Protein AF-A0AAP8GEW8-F1 (afdb_monomer_lite)

Secondary structure (DSSP, 8-state):
---TTS-HHHHHHHHTT-------TTPPPS---HHHHTT-SSSGGG-HHHHHHH--TTT--EEEEEEEETTEEEEEE-STTTT-S-------TTSSHHHHHHHHHHHHHHHS-TTT--EEEEETT--TTGGGGTT-TTEEEEEE---TTHHHHHHH--

Structure (mmCIF, N/CA/C/O backbone):
data_AF-A0AAP8GEW8-F1
#
_entry.id   AF-A0AAP8GEW8-F1
#
loop_
_atom_site.group_PDB
_atom_site.id
_atom_site.type_symbol
_atom_site.label_atom_id
_atom_site.label_alt_id
_atom_site.label_comp_id
_atom_site.label_asym_id
_atom_site.label_entity_id
_atom_site.label_seq_id
_atom_site.pdbx_PDB_ins_code
_atom_site.Cartn_x
_atom_site.Cartn_y
_atom_site.Cartn_z
_atom_site.occupancy
_atom_site.B_iso_or_equiv
_atom_site.auth_seq_id
_atom_site.auth_comp_id
_atom_site.auth_asym_id
_atom_site.auth_atom_id
_atom_site.pdbx_PDB_model_num
ATOM 1 N N . GLU A 1 1 ? 46.750 -18.930 -15.618 1.00 54.12 1 GLU A N 1
ATOM 2 C CA . GLU A 1 1 ? 47.188 -19.133 -17.016 1.00 54.12 1 GLU A CA 1
ATOM 3 C C . GLU A 1 1 ? 47.861 -17.870 -17.525 1.00 54.12 1 GLU A C 1
ATOM 5 O O . GLU A 1 1 ? 47.441 -16.783 -17.147 1.00 54.12 1 GLU A O 1
ATOM 10 N N . ASN A 1 2 ? 48.942 -18.016 -18.293 1.00 54.03 2 ASN A N 1
ATOM 11 C CA . ASN A 1 2 ? 49.775 -16.906 -18.751 1.00 54.03 2 ASN A CA 1
ATOM 12 C C . ASN A 1 2 ? 49.134 -16.230 -19.982 1.00 54.03 2 ASN A C 1
ATOM 14 O O . ASN 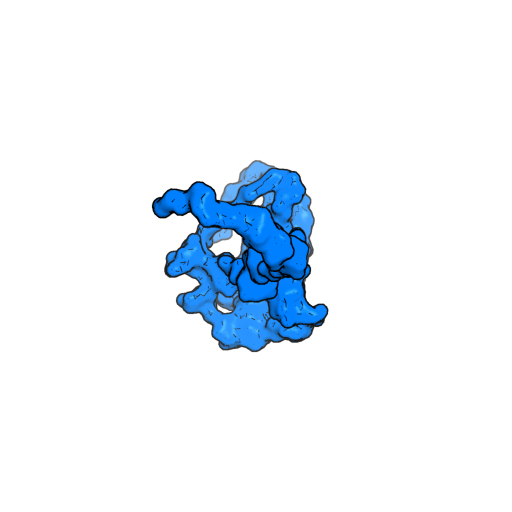A 1 2 ? 49.012 -16.848 -21.037 1.00 54.03 2 ASN A O 1
ATOM 18 N N . ILE A 1 3 ? 48.693 -14.978 -19.824 1.00 66.88 3 ILE A N 1
ATOM 19 C CA . ILE A 1 3 ? 47.942 -14.201 -20.831 1.00 66.88 3 ILE A CA 1
ATOM 20 C C . ILE A 1 3 ? 48.905 -13.451 -21.782 1.00 66.88 3 ILE A C 1
ATOM 22 O O . ILE A 1 3 ? 48.467 -12.775 -22.712 1.00 66.88 3 ILE A O 1
ATOM 26 N N . ASP A 1 4 ? 50.223 -13.580 -21.599 1.00 73.19 4 ASP A N 1
ATOM 27 C CA . ASP A 1 4 ? 51.221 -12.810 -22.356 1.00 73.19 4 ASP A CA 1
ATOM 28 C C . ASP A 1 4 ? 51.271 -13.164 -23.853 1.00 73.19 4 ASP A C 1
ATOM 30 O O . ASP A 1 4 ? 51.628 -12.320 -24.670 1.00 73.19 4 ASP A O 1
ATOM 34 N N . ASN A 1 5 ? 50.823 -14.365 -24.240 1.00 76.56 5 ASN A N 1
ATOM 35 C CA . ASN A 1 5 ? 50.728 -14.788 -25.646 1.00 76.56 5 ASN A CA 1
ATOM 36 C C . ASN A 1 5 ? 49.402 -14.416 -26.329 1.00 76.56 5 ASN A C 1
ATOM 38 O O . ASN A 1 5 ? 49.168 -14.784 -27.484 1.00 76.56 5 ASN A O 1
ATOM 42 N N . VAL A 1 6 ? 48.509 -13.702 -25.644 1.00 79.81 6 VAL A N 1
ATOM 43 C CA . VAL A 1 6 ? 47.238 -13.282 -26.233 1.00 79.81 6 VAL A CA 1
ATOM 44 C C . VAL A 1 6 ? 47.446 -11.990 -27.018 1.00 79.81 6 VAL A C 1
ATOM 46 O O . VAL A 1 6 ? 47.820 -10.957 -26.464 1.00 79.81 6 VAL A O 1
ATOM 49 N N . ASN A 1 7 ? 47.163 -12.026 -28.322 1.00 87.00 7 ASN A N 1
ATOM 50 C CA . ASN A 1 7 ? 47.215 -10.845 -29.181 1.00 87.00 7 ASN A CA 1
ATOM 51 C C . ASN A 1 7 ? 46.052 -9.892 -28.847 1.00 87.00 7 ASN A C 1
ATOM 53 O O . ASN A 1 7 ? 44.953 -9.983 -29.401 1.00 87.00 7 ASN A O 1
ATOM 57 N N . LYS A 1 8 ? 46.312 -8.987 -27.899 1.00 87.75 8 LYS A N 1
ATOM 58 C CA . LYS A 1 8 ? 45.341 -8.028 -27.353 1.00 87.75 8 LYS A CA 1
ATOM 59 C C . LYS A 1 8 ? 44.761 -7.119 -28.433 1.00 87.75 8 LYS A C 1
ATOM 61 O O . LYS A 1 8 ? 43.570 -6.829 -28.403 1.00 87.75 8 LYS A O 1
ATOM 66 N N . GLU A 1 9 ? 45.572 -6.719 -29.409 1.00 86.62 9 GLU A N 1
ATOM 67 C CA . GLU A 1 9 ? 45.122 -5.843 -30.491 1.00 86.62 9 GLU A CA 1
ATOM 68 C C . GLU A 1 9 ? 44.159 -6.552 -31.446 1.00 86.62 9 GLU A C 1
ATOM 70 O O . GLU A 1 9 ? 43.129 -5.990 -31.820 1.00 86.62 9 GLU A O 1
ATOM 75 N N . TYR A 1 10 ? 44.441 -7.809 -31.790 1.00 87.38 10 TYR A N 1
ATOM 76 C CA . TYR A 1 10 ? 43.532 -8.616 -32.596 1.00 87.38 10 TYR A CA 1
ATOM 77 C C . TYR A 1 10 ? 42.165 -8.767 -31.919 1.00 87.38 10 TYR A C 1
ATOM 79 O O . TYR A 1 10 ? 41.128 -8.592 -32.560 1.00 87.38 10 TYR A O 1
ATOM 87 N N . ILE A 1 11 ? 42.154 -9.032 -30.609 1.00 87.81 11 ILE A N 1
ATOM 88 C CA . ILE A 1 11 ? 40.915 -9.115 -29.831 1.00 87.81 11 ILE A CA 1
ATOM 89 C C . ILE A 1 11 ? 40.204 -7.758 -29.808 1.00 87.81 11 ILE A C 1
ATOM 91 O O . ILE A 1 11 ? 39.025 -7.697 -30.147 1.00 87.81 11 ILE A O 1
ATOM 95 N N . ALA A 1 12 ? 40.910 -6.667 -29.498 1.00 88.25 12 ALA A N 1
ATOM 96 C CA . ALA A 1 12 ? 40.329 -5.327 -29.435 1.00 88.25 12 ALA A CA 1
ATOM 97 C C . ALA A 1 12 ? 39.676 -4.907 -30.763 1.00 88.25 12 ALA A C 1
ATOM 99 O O . ALA A 1 12 ? 38.537 -4.452 -30.762 1.00 88.25 12 ALA A O 1
ATOM 100 N N . ARG A 1 13 ? 40.336 -5.138 -31.909 1.00 87.38 13 ARG A N 1
ATOM 101 C CA . ARG A 1 13 ? 39.773 -4.822 -33.236 1.00 87.38 13 ARG A CA 1
ATOM 102 C C . ARG A 1 13 ? 38.538 -5.654 -33.575 1.00 87.38 13 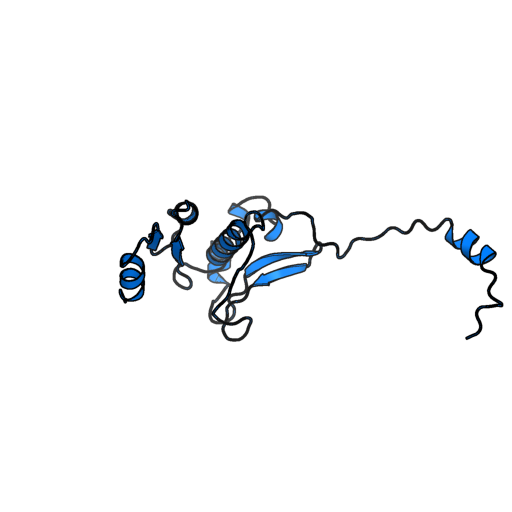ARG A C 1
ATOM 104 O O . ARG A 1 13 ? 37.637 -5.150 -34.236 1.00 87.38 13 ARG A O 1
ATOM 111 N N . ARG A 1 14 ? 38.475 -6.914 -33.130 1.00 88.06 14 ARG A N 1
ATOM 112 C CA . ARG A 1 14 ? 37.294 -7.765 -33.350 1.00 88.06 14 ARG A CA 1
ATOM 113 C C . ARG A 1 14 ? 36.134 -7.423 -32.419 1.00 88.06 14 ARG A C 1
ATOM 115 O O . ARG A 1 14 ? 34.987 -7.570 -32.826 1.00 88.06 14 ARG A O 1
ATOM 122 N N . LEU A 1 15 ? 36.423 -6.948 -31.209 1.00 85.25 15 LEU A N 1
ATOM 123 C CA . LEU A 1 15 ? 35.410 -6.458 -30.274 1.00 85.25 15 LEU A CA 1
ATOM 124 C C . LEU A 1 15 ? 34.968 -5.017 -30.584 1.00 85.25 15 LEU A C 1
ATOM 126 O O . LEU A 1 15 ? 33.902 -4.621 -30.139 1.00 85.25 15 LEU A O 1
ATOM 130 N N . ALA A 1 16 ? 35.729 -4.247 -31.372 1.00 86.88 16 ALA A N 1
ATOM 131 C CA . ALA A 1 16 ? 35.440 -2.837 -31.665 1.00 86.88 16 ALA A CA 1
ATOM 132 C C . ALA A 1 16 ? 34.083 -2.597 -32.354 1.00 86.88 16 ALA A C 1
ATOM 134 O O . ALA A 1 16 ? 33.493 -1.536 -32.180 1.00 86.88 16 ALA A O 1
ATOM 135 N N . ASN A 1 17 ? 33.578 -3.581 -33.106 1.00 82.62 17 ASN A N 1
ATOM 136 C CA . ASN A 1 17 ? 32.257 -3.519 -33.743 1.00 82.62 17 ASN A CA 1
ATOM 137 C C . ASN A 1 17 ? 31.141 -4.151 -32.898 1.00 82.62 17 ASN A C 1
ATOM 139 O O . ASN A 1 17 ? 29.989 -4.185 -33.332 1.00 82.62 17 ASN A O 1
ATOM 143 N N . LEU A 1 18 ? 31.456 -4.669 -31.708 1.00 81.00 18 LEU A N 1
ATOM 144 C CA . LEU A 1 18 ? 30.431 -5.092 -30.768 1.00 81.00 18 LEU A CA 1
ATOM 145 C C . LEU A 1 18 ? 29.908 -3.858 -30.048 1.00 81.00 18 LEU A C 1
ATOM 147 O O . LEU A 1 18 ? 30.552 -3.296 -29.167 1.00 81.00 18 LEU A O 1
ATOM 151 N N . ILE A 1 19 ? 28.698 -3.461 -30.413 1.00 75.62 19 ILE A N 1
ATOM 152 C CA . ILE A 1 19 ? 27.920 -2.542 -29.599 1.00 75.62 19 ILE A CA 1
ATOM 153 C C . ILE A 1 19 ? 27.433 -3.364 -28.410 1.00 75.62 19 ILE A C 1
ATOM 155 O O . ILE A 1 19 ? 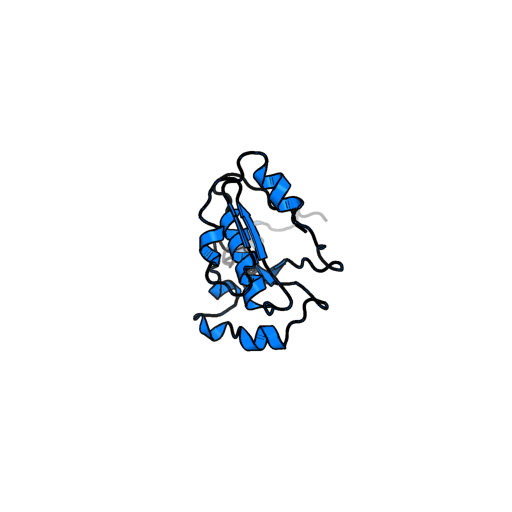26.585 -4.246 -28.567 1.00 75.62 19 ILE A O 1
ATOM 159 N N . HIS A 1 20 ? 27.998 -3.116 -27.229 1.00 68.88 20 HIS A N 1
ATOM 160 C CA . HIS A 1 20 ? 27.440 -3.652 -25.996 1.00 68.88 20 HIS A CA 1
ATOM 161 C C . HIS A 1 20 ? 26.058 -3.026 -25.804 1.00 68.88 20 HIS A C 1
ATOM 163 O O . HIS A 1 20 ? 25.923 -1.900 -25.331 1.00 68.88 20 HIS A O 1
ATOM 169 N N . VAL A 1 21 ? 25.022 -3.744 -26.236 1.00 63.47 21 VAL A N 1
ATOM 170 C CA . VAL A 1 21 ? 23.646 -3.400 -25.905 1.00 63.47 21 VAL A CA 1
ATOM 171 C C . VAL A 1 21 ? 23.451 -3.871 -24.480 1.00 63.47 21 VAL A C 1
ATOM 173 O O . VAL A 1 21 ? 23.146 -5.042 -24.243 1.00 63.47 21 VAL A O 1
ATOM 176 N N . GLU A 1 22 ? 23.691 -2.963 -23.540 1.00 56.03 22 GLU A N 1
ATOM 177 C CA . GLU A 1 22 ? 23.395 -3.162 -22.132 1.00 56.03 22 GLU A CA 1
ATOM 178 C C . GLU A 1 22 ? 21.880 -3.360 -22.020 1.00 56.03 22 GLU A C 1
ATOM 180 O O . GLU A 1 22 ? 21.088 -2.426 -21.928 1.00 56.03 22 GLU A O 1
ATOM 185 N N . HIS A 1 23 ? 21.441 -4.609 -22.154 1.00 52.09 23 HIS A N 1
ATOM 186 C CA . HIS A 1 23 ? 20.079 -4.980 -21.839 1.00 52.09 23 HIS A CA 1
ATOM 187 C C . HIS A 1 23 ? 19.955 -4.803 -20.330 1.00 52.09 23 HIS A C 1
ATOM 189 O O . HIS A 1 23 ? 20.272 -5.718 -19.569 1.00 52.09 23 HIS A O 1
ATOM 195 N N . LEU A 1 24 ? 19.503 -3.621 -19.907 1.00 55.66 24 LEU A N 1
ATOM 196 C CA . LEU A 1 24 ? 19.034 -3.318 -18.558 1.00 55.66 24 LEU A CA 1
ATOM 197 C C . LEU A 1 24 ? 17.786 -4.170 -18.274 1.00 55.66 24 LEU A C 1
ATOM 199 O O . LEU A 1 24 ? 16.679 -3.666 -18.141 1.00 55.66 24 LEU A O 1
ATOM 203 N N . LYS A 1 25 ? 17.930 -5.497 -18.239 1.00 52.81 25 LYS A N 1
ATOM 204 C CA . LYS A 1 25 ? 16.846 -6.398 -17.841 1.00 52.81 25 LYS A CA 1
ATOM 205 C C . LYS A 1 25 ? 16.557 -6.275 -16.341 1.00 52.81 25 LYS A C 1
ATOM 207 O O . LYS A 1 25 ? 15.449 -6.577 -15.926 1.00 52.81 25 LYS A O 1
ATOM 212 N N . ASN A 1 26 ? 17.511 -5.746 -15.567 1.00 57.84 26 ASN A N 1
ATOM 213 C CA . ASN A 1 26 ? 17.471 -5.705 -14.104 1.00 57.84 26 ASN A CA 1
ATOM 214 C C . ASN A 1 26 ? 17.803 -4.316 -13.523 1.00 57.84 26 ASN A C 1
ATOM 216 O O . ASN A 1 26 ? 18.354 -4.231 -12.429 1.00 57.84 26 ASN A O 1
ATOM 220 N N . ALA A 1 27 ? 17.547 -3.226 -14.254 1.00 72.94 27 ALA A N 1
ATOM 221 C CA . ALA A 1 27 ? 17.645 -1.899 -13.651 1.00 72.94 27 ALA A CA 1
ATOM 222 C C . ALA A 1 27 ? 16.365 -1.605 -12.866 1.00 72.94 27 ALA A C 1
ATOM 224 O O . ALA A 1 27 ? 15.264 -1.772 -13.395 1.00 72.94 27 ALA A O 1
ATOM 225 N N . ILE A 1 28 ? 16.519 -1.170 -11.615 1.00 84.00 28 ILE A N 1
ATOM 226 C CA . ILE A 1 28 ? 15.416 -0.598 -10.843 1.00 84.00 28 ILE A CA 1
ATOM 227 C C . ILE A 1 28 ? 14.984 0.677 -11.583 1.00 84.00 28 ILE A C 1
ATOM 229 O O . ILE A 1 28 ? 15.849 1.511 -11.862 1.00 84.00 28 ILE A O 1
ATOM 233 N N . PRO A 1 29 ? 13.702 0.822 -11.956 1.00 85.19 29 PRO A N 1
ATOM 234 C CA . PRO A 1 29 ? 13.237 2.019 -12.642 1.00 85.19 29 PRO A CA 1
ATOM 235 C C . PRO A 1 29 ? 13.306 3.240 -11.719 1.00 85.19 29 PRO A C 1
ATOM 237 O O . PRO A 1 29 ? 13.159 3.112 -10.504 1.00 85.19 29 PRO A O 1
ATOM 240 N N . ASP A 1 30 ? 13.468 4.426 -12.309 1.00 86.88 30 ASP A N 1
ATOM 241 C CA . ASP A 1 30 ? 13.508 5.692 -11.562 1.00 86.88 30 ASP A CA 1
ATOM 242 C C . ASP A 1 30 ? 12.205 5.949 -10.790 1.00 86.88 30 ASP A C 1
ATOM 244 O O . ASP A 1 30 ? 12.212 6.483 -9.681 1.00 86.88 30 ASP A O 1
ATOM 248 N N . SER A 1 31 ? 11.072 5.559 -11.375 1.00 88.94 31 SER A N 1
ATOM 249 C CA . SER A 1 31 ? 9.766 5.571 -10.728 1.00 88.94 31 SER A CA 1
ATOM 250 C C . SER A 1 31 ? 8.829 4.551 -11.373 1.00 88.94 31 SER A C 1
ATOM 252 O O . SER A 1 31 ? 9.047 4.092 -12.494 1.00 88.94 31 SER A O 1
ATOM 254 N N . ILE A 1 32 ? 7.783 4.185 -10.637 1.00 91.62 32 ILE A N 1
ATOM 255 C CA . ILE A 1 32 ? 6.661 3.392 -11.131 1.00 91.62 32 ILE A CA 1
ATOM 256 C C . ILE A 1 32 ? 5.385 3.971 -10.532 1.00 91.62 32 ILE A C 1
ATOM 258 O O . ILE A 1 32 ? 5.338 4.288 -9.339 1.00 91.62 32 ILE A O 1
ATOM 262 N N . THR A 1 33 ? 4.354 4.150 -11.350 1.00 94.00 33 THR A N 1
ATOM 263 C CA . THR A 1 33 ? 3.049 4.565 -10.835 1.00 94.00 33 THR A CA 1
ATOM 264 C C . THR A 1 33 ? 2.332 3.390 -10.175 1.00 94.00 33 THR A C 1
ATOM 266 O O . THR A 1 33 ? 2.616 2.218 -10.427 1.00 94.00 33 THR A O 1
ATOM 269 N N . PHE A 1 34 ? 1.347 3.695 -9.332 1.00 95.19 34 PHE A N 1
ATOM 270 C CA . PHE A 1 34 ? 0.592 2.662 -8.632 1.00 95.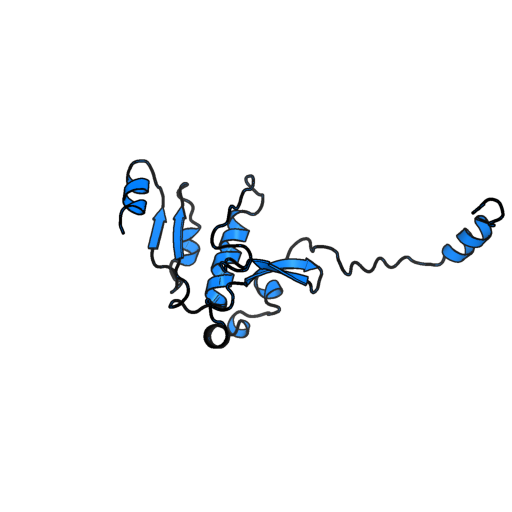19 34 PHE A CA 1
ATOM 271 C C . PHE A 1 34 ? -0.150 1.715 -9.595 1.00 95.19 34 PHE A C 1
ATOM 273 O O . PHE A 1 34 ? -0.135 0.507 -9.392 1.00 95.19 34 PHE A O 1
ATOM 280 N N . LEU A 1 35 ? -0.757 2.228 -10.671 1.00 95.88 35 LEU A N 1
ATOM 281 C CA . LEU A 1 35 ? -1.460 1.388 -11.651 1.00 95.88 35 LEU A CA 1
ATOM 282 C C . LEU A 1 35 ? -0.495 0.544 -12.495 1.00 95.88 35 LEU A C 1
ATOM 284 O O . LEU A 1 35 ? -0.758 -0.638 -12.713 1.00 95.88 35 LEU A O 1
ATOM 288 N N . GLU A 1 36 ? 0.659 1.098 -12.882 1.00 93.25 36 GLU A N 1
ATOM 289 C CA . GLU A 1 36 ? 1.714 0.331 -13.560 1.00 93.25 36 GLU A CA 1
ATOM 290 C C . GLU A 1 36 ? 2.235 -0.815 -12.687 1.00 93.25 36 GLU A C 1
ATOM 292 O O . GLU A 1 36 ? 2.453 -1.911 -13.196 1.00 93.25 36 GLU A O 1
ATOM 297 N N . MET A 1 37 ? 2.360 -0.609 -11.370 1.00 93.06 37 MET A N 1
ATOM 298 C CA . MET A 1 37 ? 2.732 -1.668 -10.423 1.00 93.06 37 MET A CA 1
ATOM 299 C C . MET A 1 37 ? 1.721 -2.828 -10.414 1.00 93.06 37 MET A C 1
ATOM 301 O O . MET A 1 37 ? 2.105 -3.980 -10.221 1.00 93.06 37 MET A O 1
ATOM 305 N N . TYR A 1 38 ? 0.440 -2.541 -10.657 1.00 94.94 38 TYR A N 1
ATOM 306 C CA . TYR A 1 38 ? -0.611 -3.550 -10.830 1.00 94.94 38 TYR A CA 1
ATOM 307 C C . TYR A 1 38 ? -0.761 -4.037 -12.278 1.00 94.94 38 TYR A C 1
ATOM 309 O O . TYR A 1 38 ? -1.619 -4.878 -12.544 1.00 94.94 38 TYR A O 1
ATOM 317 N N . ASN A 1 39 ? 0.073 -3.546 -13.199 1.00 93.69 39 ASN A N 1
ATOM 318 C CA . ASN A 1 39 ? 0.002 -3.807 -14.634 1.00 93.69 39 ASN A CA 1
ATOM 319 C C . ASN A 1 39 ? -1.383 -3.495 -15.235 1.00 93.69 39 ASN A C 1
ATOM 321 O O . ASN A 1 39 ? -1.909 -4.238 -16.066 1.00 93.69 39 ASN A O 1
ATOM 325 N N . VAL A 1 40 ? -1.983 -2.387 -14.795 1.00 96.44 40 VAL A N 1
ATOM 326 C CA . VAL A 1 40 ? -3.268 -1.884 -15.290 1.00 96.44 40 VAL A CA 1
ATOM 327 C C . VAL A 1 40 ? -3.140 -0.435 -15.747 1.00 96.44 40 VAL A C 1
ATOM 329 O O . VAL A 1 40 ? -2.206 0.274 -15.375 1.00 96.44 40 VAL A O 1
ATOM 332 N N . LYS A 1 41 ? -4.080 0.012 -16.579 1.00 96.56 41 LYS A N 1
ATOM 333 C CA . LYS A 1 41 ? -4.141 1.394 -17.080 1.00 96.56 41 LYS A CA 1
ATOM 334 C C . LYS A 1 41 ? -5.247 2.203 -16.419 1.00 96.56 41 LYS A C 1
ATOM 336 O O . LYS A 1 41 ? -5.111 3.413 -16.277 1.00 96.56 41 LYS A O 1
ATOM 341 N N . GLU A 1 42 ? -6.325 1.534 -16.027 1.00 97.31 42 GLU A N 1
ATOM 342 C CA . GLU A 1 42 ? -7.524 2.148 -15.465 1.00 97.31 42 GLU A CA 1
ATOM 343 C C . GLU A 1 42 ? -7.881 1.496 -14.122 1.00 97.31 42 GLU A C 1
ATOM 345 O O . GLU A 1 42 ? -7.464 0.379 -13.815 1.00 97.31 42 GLU A O 1
ATOM 350 N N . VAL A 1 43 ? -8.606 2.227 -13.274 1.00 95.62 43 VAL A N 1
ATOM 351 C CA . VAL A 1 43 ? -8.898 1.809 -11.890 1.00 95.62 43 VAL A CA 1
ATOM 352 C C . VAL A 1 43 ? -9.862 0.619 -11.846 1.00 95.62 43 VAL A C 1
ATOM 354 O O . VAL A 1 43 ? -9.743 -0.242 -10.978 1.00 95.62 43 VAL A O 1
ATOM 357 N N . ASP A 1 44 ? -10.799 0.539 -12.786 1.00 96.38 44 ASP A N 1
ATOM 358 C CA . ASP A 1 44 ? -11.751 -0.568 -12.925 1.00 96.38 44 ASP A CA 1
ATOM 359 C C . ASP A 1 44 ? -11.057 -1.910 -13.228 1.00 96.38 44 ASP A C 1
ATOM 361 O O . ASP A 1 44 ? -11.495 -2.960 -12.756 1.00 96.38 44 ASP A O 1
ATOM 365 N N . GLN A 1 45 ? -9.916 -1.870 -13.919 1.00 97.94 45 GLN A N 1
ATOM 366 C CA . GLN A 1 45 ? -9.085 -3.036 -14.232 1.00 97.94 45 GLN A CA 1
ATOM 367 C C . GLN A 1 45 ? -8.376 -3.632 -13.010 1.00 97.94 45 GLN A C 1
ATOM 369 O O . GLN A 1 45 ? -7.842 -4.738 -13.097 1.00 97.94 45 GLN A O 1
ATOM 374 N N . LEU A 1 46 ? -8.366 -2.941 -11.863 1.00 97.19 46 LEU A N 1
ATOM 375 C CA . LEU A 1 46 ? -7.828 -3.504 -10.622 1.00 97.19 46 LEU A CA 1
ATOM 376 C C . LEU A 1 46 ? -8.618 -4.734 -10.162 1.00 97.19 46 LEU A C 1
ATOM 378 O O . LEU A 1 46 ? -8.061 -5.549 -9.430 1.00 97.19 46 LEU A O 1
ATOM 382 N N . ASP A 1 47 ? -9.877 -4.874 -10.587 1.00 96.56 47 ASP A N 1
ATOM 383 C CA . ASP A 1 47 ? -10.730 -6.034 -10.313 1.00 96.56 47 ASP A CA 1
ATOM 384 C C . ASP A 1 47 ? -10.816 -6.390 -8.813 1.00 96.56 47 ASP A C 1
ATOM 386 O O . ASP A 1 47 ? -10.671 -7.536 -8.375 1.00 96.56 47 ASP A O 1
ATOM 390 N N . VAL A 1 48 ? -11.022 -5.349 -7.999 1.00 97.44 48 VAL A N 1
ATOM 391 C CA . VAL A 1 48 ? -11.000 -5.398 -6.526 1.00 97.44 48 VAL A CA 1
ATOM 392 C C . VAL A 1 48 ? -11.942 -6.474 -5.976 1.00 97.44 48 VAL A C 1
ATOM 394 O O . VAL A 1 48 ? -11.570 -7.238 -5.089 1.00 97.44 48 VAL A O 1
ATOM 397 N N . VAL A 1 49 ? -13.150 -6.589 -6.537 1.00 96.94 49 VAL A N 1
ATOM 398 C CA . VAL A 1 49 ? -14.154 -7.558 -6.071 1.00 96.94 49 VAL A CA 1
ATOM 399 C C . VAL A 1 49 ? -13.682 -8.998 -6.270 1.00 96.94 49 VAL A C 1
ATOM 401 O O . VAL A 1 49 ? -13.898 -9.833 -5.390 1.00 96.94 49 VAL A O 1
ATOM 404 N N . ASN A 1 50 ? -13.031 -9.315 -7.393 1.00 97.44 50 ASN A N 1
ATOM 405 C CA . ASN A 1 50 ? -12.496 -10.658 -7.598 1.00 97.44 50 ASN A CA 1
ATOM 406 C C . ASN A 1 50 ? -11.264 -10.914 -6.729 1.00 97.44 50 ASN A C 1
ATOM 408 O O . ASN A 1 50 ? -11.149 -12.011 -6.184 1.00 97.44 50 ASN A O 1
ATOM 412 N N . ARG A 1 51 ? -10.398 -9.914 -6.512 1.00 97.38 51 ARG A N 1
ATOM 413 C CA . ARG A 1 51 ? -9.267 -10.036 -5.574 1.00 97.38 51 ARG A CA 1
ATOM 414 C C . ARG A 1 51 ? -9.736 -10.390 -4.168 1.00 97.38 51 ARG A C 1
ATOM 416 O O . ARG A 1 51 ? -9.239 -11.356 -3.604 1.00 97.38 51 ARG A O 1
ATOM 423 N N . TRP A 1 52 ? -10.755 -9.702 -3.654 1.00 97.38 52 TRP A N 1
ATOM 424 C CA . TRP A 1 52 ? -11.345 -9.998 -2.341 1.00 97.38 52 TRP A CA 1
ATOM 425 C C . TRP A 1 52 ? -11.947 -11.401 -2.231 1.00 97.38 52 TRP A C 1
ATOM 427 O O . TRP A 1 52 ? -12.039 -11.943 -1.138 1.00 97.38 52 TRP A O 1
ATOM 437 N N . ARG A 1 53 ? -12.394 -11.995 -3.343 1.00 96.56 53 ARG A N 1
ATOM 438 C CA . ARG A 1 53 ? -12.927 -13.368 -3.355 1.00 96.56 53 ARG A CA 1
ATOM 439 C C . ARG A 1 53 ? -11.837 -14.433 -3.421 1.00 96.56 53 ARG A C 1
ATOM 441 O O . ARG A 1 53 ? -12.095 -15.573 -3.050 1.00 96.56 53 ARG A O 1
ATOM 448 N N . GLN A 1 54 ? -10.677 -14.096 -3.979 1.00 95.62 54 GLN A N 1
ATOM 449 C CA . GLN A 1 54 ? -9.592 -15.042 -4.249 1.00 95.62 54 GLN A CA 1
ATOM 450 C C . GLN A 1 54 ? -8.504 -15.018 -3.177 1.00 95.62 54 GLN A C 1
ATOM 452 O O . GLN A 1 54 ? -7.881 -16.046 -2.910 1.00 95.62 54 GLN A O 1
ATOM 457 N N . ASN A 1 55 ? -8.258 -13.849 -2.594 1.00 95.69 55 ASN A N 1
ATOM 458 C CA . ASN A 1 55 ? -7.242 -13.663 -1.577 1.00 95.69 55 ASN A CA 1
ATOM 459 C C . ASN A 1 55 ? -7.807 -13.986 -0.199 1.00 95.69 55 ASN A C 1
ATOM 461 O O . ASN A 1 55 ? -8.946 -13.659 0.109 1.00 95.69 55 ASN A O 1
ATOM 465 N N . GLU A 1 56 ? -6.979 -14.613 0.629 1.00 92.88 56 GLU A N 1
ATOM 466 C CA . GLU A 1 56 ? -7.327 -14.943 2.004 1.00 92.88 56 GLU A CA 1
ATOM 467 C C . GLU A 1 56 ? -6.129 -14.634 2.903 1.00 92.88 56 GLU A C 1
ATOM 469 O O . GLU A 1 56 ? -5.038 -15.199 2.744 1.00 92.88 56 GLU A O 1
ATOM 474 N N . THR A 1 57 ? -6.338 -13.743 3.867 1.00 93.19 57 THR A N 1
ATOM 475 C CA . THR A 1 57 ? -5.291 -13.223 4.762 1.00 93.19 57 THR A CA 1
ATOM 476 C C . THR A 1 57 ? -4.574 -14.305 5.570 1.00 93.19 57 THR A C 1
ATOM 478 O O . THR A 1 57 ? -3.377 -14.178 5.817 1.00 93.19 57 THR A O 1
ATOM 481 N N . TYR A 1 58 ? -5.251 -15.409 5.918 1.00 92.88 58 TYR A N 1
ATOM 482 C CA . TYR A 1 58 ? -4.649 -16.539 6.648 1.00 92.88 58 TYR A CA 1
ATOM 483 C C . TYR A 1 58 ? -3.654 -17.367 5.813 1.00 92.88 58 TYR A C 1
ATOM 485 O O . TYR A 1 58 ? -2.907 -18.182 6.361 1.00 92.88 58 TYR A O 1
ATOM 493 N N . LYS A 1 59 ? -3.672 -17.219 4.480 1.00 94.50 59 LYS A N 1
ATOM 494 C CA . LYS A 1 59 ? -2.686 -17.836 3.581 1.00 94.50 59 LYS A CA 1
ATOM 495 C C . LYS A 1 59 ? -1.510 -16.902 3.346 1.00 94.50 59 LYS A C 1
ATOM 497 O O . LYS A 1 59 ? -0.363 -17.345 3.330 1.00 94.50 59 LYS A O 1
ATOM 502 N N . THR A 1 60 ? -1.797 -15.626 3.098 1.00 95.75 60 THR A N 1
ATOM 503 C CA . THR A 1 60 ? -0.791 -14.619 2.772 1.00 95.75 60 THR A CA 1
ATOM 504 C C . THR A 1 60 ? -1.341 -13.214 2.969 1.00 95.75 60 THR A C 1
ATOM 506 O O . THR A 1 60 ? -2.508 -12.951 2.700 1.00 95.75 60 THR A O 1
ATOM 509 N N . MET A 1 61 ? -0.464 -12.294 3.361 1.00 96.56 61 MET A N 1
ATOM 510 C CA . MET A 1 61 ? -0.717 -10.854 3.332 1.00 96.56 61 MET A CA 1
ATOM 511 C C . MET A 1 61 ? 0.239 -10.145 2.364 1.00 96.56 61 MET A C 1
ATOM 513 O O . MET A 1 61 ? 0.550 -8.969 2.536 1.00 96.56 61 MET A O 1
ATOM 517 N N . ALA A 1 62 ? 0.768 -10.875 1.377 1.00 97.25 62 ALA A N 1
ATOM 518 C CA . ALA A 1 62 ? 1.655 -10.318 0.367 1.00 97.25 62 ALA A CA 1
ATOM 519 C C . ALA A 1 62 ? 0.897 -9.348 -0.537 1.00 97.25 62 ALA A C 1
ATOM 521 O O . ALA A 1 62 ? -0.070 -9.737 -1.191 1.00 97.25 62 ALA A O 1
ATOM 522 N N . VAL A 1 63 ? 1.380 -8.112 -0.619 1.00 97.50 63 VAL A N 1
ATOM 523 C CA . VAL A 1 63 ? 0.875 -7.118 -1.567 1.00 97.50 63 VAL A CA 1
ATOM 524 C C . VAL A 1 63 ? 2.021 -6.384 -2.257 1.00 97.50 63 VAL A C 1
ATOM 526 O O . VAL A 1 63 ? 3.083 -6.209 -1.646 1.00 97.50 63 VAL A O 1
ATOM 529 N N . PRO A 1 64 ? 1.834 -5.948 -3.514 1.00 96.56 64 PRO A N 1
ATOM 530 C CA . PRO A 1 64 ? 2.873 -5.252 -4.256 1.00 96.56 64 PRO A CA 1
ATOM 531 C C . PRO A 1 64 ? 3.143 -3.868 -3.658 1.00 96.56 64 PRO A C 1
ATOM 533 O O . PRO A 1 64 ? 2.225 -3.163 -3.225 1.00 96.56 64 PRO A O 1
ATOM 536 N N . LEU A 1 65 ? 4.419 -3.491 -3.642 1.00 95.00 65 LEU A N 1
ATOM 537 C CA . LEU A 1 65 ? 4.901 -2.222 -3.091 1.00 95.00 65 LEU A CA 1
ATOM 538 C C . LEU A 1 65 ? 5.949 -1.518 -3.960 1.00 95.00 65 LEU A C 1
ATOM 540 O O . LEU A 1 65 ? 6.276 -0.361 -3.711 1.00 95.00 65 LEU A O 1
ATOM 544 N N . GLY A 1 66 ? 6.484 -2.205 -4.964 1.00 93.75 66 GLY A N 1
ATOM 545 C CA . GLY A 1 66 ? 7.396 -1.631 -5.940 1.00 93.75 66 GLY A CA 1
ATOM 546 C C . GLY A 1 66 ? 7.921 -2.701 -6.881 1.00 93.75 66 GLY A C 1
ATOM 547 O O . GLY A 1 66 ? 7.365 -3.797 -6.967 1.00 93.75 66 GLY A O 1
ATOM 548 N N . VAL A 1 67 ? 9.025 -2.402 -7.557 1.00 92.56 67 VAL A N 1
ATOM 549 C CA . VAL A 1 67 ? 9.688 -3.333 -8.470 1.00 92.56 67 VAL A CA 1
ATOM 550 C C . VAL A 1 67 ? 11.203 -3.289 -8.292 1.00 92.56 67 VAL A C 1
ATOM 552 O O . VAL A 1 67 ? 11.775 -2.247 -7.976 1.00 92.56 67 VAL A O 1
ATOM 555 N N . ARG A 1 68 ? 11.863 -4.430 -8.489 1.00 88.75 68 ARG A N 1
ATOM 556 C CA . ARG A 1 68 ? 13.331 -4.553 -8.549 1.00 88.75 68 ARG A CA 1
ATOM 557 C C . ARG A 1 68 ? 13.860 -4.543 -9.987 1.00 88.75 68 ARG A C 1
ATOM 559 O O . ARG A 1 68 ? 15.064 -4.452 -10.200 1.00 88.75 68 ARG A O 1
ATOM 566 N N . GLY A 1 69 ? 12.959 -4.623 -10.961 1.00 84.38 69 GLY A N 1
ATOM 567 C CA . GLY A 1 69 ? 13.225 -4.616 -12.394 1.00 84.38 69 GLY A CA 1
ATOM 568 C C . GLY A 1 69 ? 11.915 -4.723 -13.176 1.00 84.38 69 GLY A C 1
ATOM 569 O O . GLY A 1 69 ? 10.848 -4.826 -12.574 1.00 84.38 69 GLY A O 1
ATOM 570 N N . LYS A 1 70 ? 11.993 -4.717 -14.513 1.00 74.00 70 LYS A N 1
ATOM 571 C CA . LYS A 1 70 ? 10.834 -4.604 -15.422 1.00 74.00 70 LYS A CA 1
ATOM 572 C C . LYS A 1 70 ? 9.701 -5.613 -15.162 1.00 74.00 70 LYS A C 1
ATOM 574 O O . LYS A 1 70 ? 8.553 -5.278 -15.410 1.00 74.00 70 LYS A O 1
ATOM 579 N N . ASP A 1 71 ? 10.012 -6.787 -14.622 1.00 79.12 71 ASP A N 1
ATOM 580 C CA . ASP A 1 71 ? 9.041 -7.855 -14.355 1.00 79.12 71 ASP A CA 1
ATOM 581 C C . ASP A 1 71 ? 9.249 -8.505 -12.966 1.00 79.12 71 ASP A C 1
ATOM 583 O O . ASP A 1 71 ? 8.829 -9.636 -12.730 1.00 79.12 71 ASP A O 1
ATOM 587 N N . ASP A 1 72 ? 9.924 -7.809 -12.041 1.00 88.88 72 ASP A N 1
ATOM 588 C CA . ASP A 1 72 ? 10.213 -8.304 -10.685 1.00 88.88 72 ASP A CA 1
ATOM 589 C C . ASP A 1 72 ? 9.497 -7.436 -9.644 1.00 88.88 72 ASP A C 1
ATOM 591 O O . ASP A 1 72 ? 10.013 -6.401 -9.214 1.00 88.88 72 ASP A O 1
ATOM 595 N N . ILE A 1 73 ? 8.278 -7.839 -9.273 1.00 93.00 73 ILE A N 1
ATOM 596 C CA . ILE A 1 73 ? 7.447 -7.132 -8.294 1.00 93.00 73 ILE A CA 1
ATOM 597 C C . ILE A 1 73 ? 7.974 -7.387 -6.881 1.00 93.00 73 ILE A C 1
ATOM 599 O O . ILE A 1 73 ? 7.953 -8.505 -6.364 1.00 93.00 73 ILE A O 1
ATOM 603 N N . LEU A 1 74 ? 8.346 -6.307 -6.199 1.00 94.31 74 LEU A N 1
ATOM 604 C CA . LEU A 1 74 ? 8.628 -6.323 -4.775 1.00 94.31 74 LEU A CA 1
ATOM 605 C C . LEU A 1 74 ? 7.313 -6.299 -3.994 1.00 94.31 74 LEU A C 1
ATOM 607 O O . LEU A 1 74 ? 6.555 -5.332 -4.067 1.00 94.31 74 LEU A O 1
ATOM 611 N N . SER A 1 75 ? 7.081 -7.342 -3.200 1.00 96.44 75 SER A N 1
ATOM 612 C CA . SER A 1 75 ? 5.929 -7.430 -2.299 1.00 96.44 75 SER A CA 1
ATOM 613 C C . SER A 1 75 ? 6.346 -7.363 -0.830 1.00 96.44 75 SER A C 1
ATOM 615 O O . SER A 1 75 ? 7.391 -7.893 -0.446 1.00 96.44 75 SER A O 1
ATOM 617 N N . LEU A 1 76 ? 5.501 -6.760 0.008 1.00 97.00 76 LEU A N 1
ATOM 618 C CA . LEU A 1 76 ? 5.591 -6.850 1.469 1.00 97.00 76 LEU A CA 1
ATOM 619 C C . LEU A 1 76 ? 4.516 -7.809 1.963 1.00 97.00 76 LEU A C 1
ATOM 621 O O . LEU A 1 76 ? 3.361 -7.686 1.571 1.00 97.00 76 LEU A O 1
ATOM 625 N N . ASN A 1 77 ? 4.902 -8.753 2.818 1.00 97.12 77 ASN A N 1
ATOM 626 C CA . ASN A 1 77 ? 4.008 -9.765 3.355 1.00 97.12 77 ASN A CA 1
ATOM 627 C C . ASN A 1 77 ? 4.104 -9.813 4.880 1.00 97.12 77 ASN A C 1
ATOM 629 O O . ASN A 1 77 ? 4.994 -10.472 5.415 1.00 97.12 77 ASN A O 1
ATOM 633 N N . LEU A 1 78 ? 3.178 -9.144 5.570 1.00 95.31 78 LEU A N 1
ATOM 634 C CA . LEU A 1 78 ? 3.144 -9.121 7.039 1.00 95.31 78 LEU A CA 1
ATOM 635 C C . LEU A 1 78 ? 2.513 -10.372 7.672 1.00 95.31 78 LEU A C 1
ATOM 637 O O . LEU A 1 78 ? 2.230 -10.397 8.867 1.00 95.31 78 LEU A O 1
ATOM 641 N N . HIS A 1 79 ? 2.295 -11.434 6.898 1.00 96.31 79 HIS A N 1
ATOM 642 C CA . HIS A 1 79 ? 1.871 -12.704 7.463 1.00 96.31 79 HIS A CA 1
ATOM 643 C C . HIS A 1 79 ? 2.940 -13.241 8.434 1.00 96.31 79 HIS A C 1
ATOM 645 O O . HIS A 1 79 ? 4.141 -13.147 8.165 1.00 96.31 79 HIS A O 1
ATOM 651 N N . GLU A 1 80 ? 2.517 -13.854 9.544 1.00 93.50 80 GLU A N 1
ATOM 652 C CA . GLU A 1 80 ? 3.405 -14.337 10.619 1.00 93.50 80 GLU A CA 1
ATOM 653 C C . GLU A 1 80 ? 4.477 -15.330 10.126 1.00 93.50 80 GLU A C 1
ATOM 655 O O . GLU A 1 80 ? 5.581 -15.385 10.658 1.00 93.50 80 GLU A O 1
ATOM 660 N N . LYS A 1 81 ? 4.158 -16.085 9.066 1.00 95.00 81 LYS A N 1
ATOM 661 C CA . LYS A 1 81 ? 5.045 -17.078 8.429 1.00 95.00 81 LYS A CA 1
ATOM 662 C C . LYS A 1 81 ? 5.930 -16.495 7.317 1.00 95.00 81 LYS A C 1
ATOM 664 O O . LYS A 1 81 ? 6.610 -17.256 6.635 1.00 95.00 81 LYS A O 1
ATOM 669 N N . ALA A 1 82 ? 5.868 -15.184 7.084 1.00 96.50 82 ALA A N 1
ATOM 670 C CA . ALA A 1 82 ? 6.596 -14.479 6.032 1.00 96.50 82 ALA A CA 1
ATOM 671 C C . ALA A 1 82 ? 7.502 -13.390 6.632 1.00 96.50 82 ALA A C 1
ATOM 673 O O . ALA A 1 82 ? 8.479 -13.725 7.296 1.00 96.50 82 ALA A O 1
ATOM 674 N N . HIS A 1 83 ? 7.219 -12.100 6.410 1.00 96.44 83 HIS A N 1
ATOM 675 C CA . HIS A 1 83 ? 8.043 -11.011 6.956 1.00 96.44 83 HIS A CA 1
ATOM 676 C C . HIS A 1 83 ? 7.680 -10.656 8.409 1.00 96.44 83 HIS A C 1
ATOM 678 O O . HIS A 1 83 ? 8.399 -9.885 9.039 1.00 96.44 83 HIS A O 1
ATOM 684 N N . GLY A 1 84 ? 6.607 -11.241 8.952 1.00 95.12 84 GLY A N 1
ATOM 685 C CA . GLY A 1 84 ? 6.154 -11.031 10.324 1.00 95.12 84 GLY A CA 1
ATOM 686 C C . GLY A 1 84 ? 5.138 -9.889 10.463 1.00 95.12 84 GLY A C 1
ATOM 687 O O . GLY A 1 84 ? 5.042 -9.030 9.591 1.00 95.12 84 GLY A O 1
ATOM 688 N N . PRO A 1 85 ? 4.374 -9.858 11.568 1.00 94.19 85 PRO A N 1
ATOM 689 C CA . PRO A 1 85 ? 3.200 -8.990 11.721 1.00 94.19 85 PRO A CA 1
ATOM 690 C C . PRO A 1 85 ? 3.527 -7.516 12.002 1.00 94.19 85 PRO A C 1
ATOM 692 O O . PRO A 1 85 ? 2.623 -6.685 12.096 1.00 94.19 85 PRO A O 1
ATOM 695 N N . HIS A 1 86 ? 4.804 -7.172 12.176 1.00 94.44 86 HIS A N 1
ATOM 696 C CA . HIS A 1 86 ? 5.246 -5.841 12.580 1.00 94.44 86 HIS A CA 1
ATOM 697 C C . HIS A 1 86 ? 6.368 -5.353 11.668 1.00 94.44 86 HIS A C 1
ATOM 699 O O . HIS A 1 86 ? 7.263 -6.114 11.310 1.00 94.44 86 HIS A O 1
ATOM 705 N N . GLY A 1 87 ? 6.338 -4.067 11.323 1.00 92.38 87 GLY A N 1
ATOM 706 C CA . GLY A 1 87 ? 7.340 -3.438 10.469 1.00 92.38 87 GLY A CA 1
ATOM 707 C C . GLY A 1 87 ? 7.718 -2.046 10.961 1.00 92.38 87 GLY A C 1
ATOM 708 O O . GLY A 1 87 ? 6.926 -1.367 11.612 1.00 92.38 87 GLY A O 1
ATOM 709 N N . LEU A 1 88 ? 8.936 -1.620 10.625 1.00 94.88 88 LEU A N 1
ATOM 710 C CA . LEU A 1 88 ? 9.445 -0.273 10.869 1.00 94.88 88 LEU A CA 1
ATOM 711 C C . LEU A 1 88 ? 9.820 0.362 9.531 1.00 94.88 88 LEU A C 1
ATOM 713 O O . LEU A 1 88 ? 10.642 -0.181 8.797 1.00 94.88 88 LEU A O 1
ATOM 717 N N . VAL A 1 89 ? 9.261 1.537 9.243 1.00 93.31 89 VAL A N 1
ATOM 718 C CA . VAL A 1 89 ? 9.642 2.345 8.079 1.00 93.31 89 VAL A CA 1
ATOM 719 C C . VAL A 1 89 ? 10.342 3.606 8.570 1.00 93.31 89 VAL A C 1
ATOM 721 O O . VAL A 1 89 ? 9.744 4.443 9.246 1.00 93.31 89 VAL A O 1
ATOM 724 N N . ALA A 1 90 ? 11.616 3.750 8.217 1.00 93.69 90 ALA A N 1
ATOM 725 C CA . ALA A 1 90 ? 12.440 4.895 8.579 1.00 93.69 90 ALA A CA 1
ATOM 726 C C . ALA A 1 90 ? 12.977 5.583 7.321 1.00 93.69 90 ALA A C 1
ATOM 728 O O . ALA A 1 90 ? 13.322 4.935 6.339 1.00 93.69 90 ALA A O 1
ATOM 729 N N . GLY A 1 91 ? 13.046 6.910 7.361 1.00 92.25 91 GLY A N 1
ATOM 730 C CA . GLY A 1 91 ? 13.524 7.715 6.244 1.00 92.25 91 GLY A CA 1
ATOM 731 C C . GLY A 1 91 ? 13.477 9.202 6.573 1.00 92.25 91 GLY A C 1
ATOM 732 O O . GLY A 1 91 ? 12.576 9.662 7.291 1.00 92.25 91 GLY A O 1
ATOM 733 N N . THR A 1 92 ? 14.457 9.944 6.057 1.00 93.31 92 THR A N 1
ATOM 734 C CA . THR A 1 92 ? 14.554 11.405 6.177 1.00 93.31 92 THR A CA 1
ATOM 735 C C . THR A 1 92 ? 13.416 12.096 5.418 1.00 93.31 92 THR A C 1
ATOM 737 O O . THR A 1 92 ? 12.707 11.480 4.616 1.00 93.31 92 THR A O 1
ATOM 740 N N . THR A 1 93 ? 13.193 13.383 5.675 1.00 88.75 93 THR A N 1
ATOM 741 C CA . THR A 1 93 ? 12.234 14.176 4.890 1.00 88.75 93 THR A CA 1
ATOM 742 C C . THR A 1 93 ? 12.596 14.120 3.403 1.00 88.75 93 THR A C 1
ATOM 744 O O . THR A 1 93 ? 13.758 14.298 3.053 1.00 88.75 93 THR A O 1
ATOM 747 N N . GLY A 1 94 ? 11.609 13.851 2.544 1.00 90.00 94 GLY A N 1
ATOM 748 C CA . GLY A 1 94 ? 11.803 13.721 1.093 1.00 90.00 94 GLY A CA 1
ATOM 749 C C . GLY A 1 94 ? 12.221 12.328 0.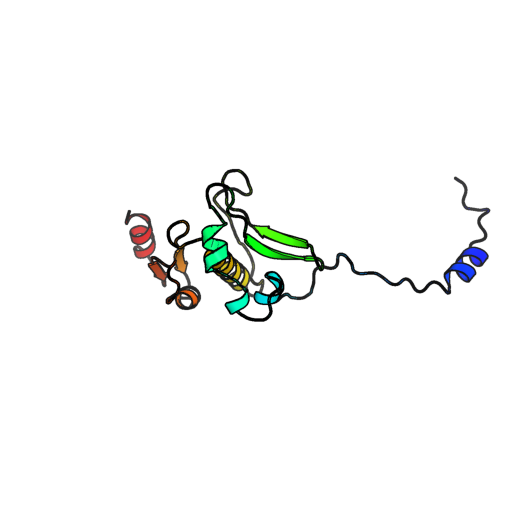604 1.00 90.00 94 GLY A C 1
ATOM 750 O O . GLY A 1 94 ? 12.317 12.127 -0.597 1.00 90.00 94 GLY A O 1
ATOM 751 N N . SER A 1 95 ? 12.422 11.350 1.495 1.00 92.06 95 SER A N 1
ATOM 752 C CA . SER A 1 95 ? 12.808 9.975 1.113 1.00 92.06 95 SER A CA 1
ATOM 753 C C . SER A 1 95 ? 11.668 9.093 0.580 1.00 92.06 95 SER A C 1
ATOM 755 O O . SER A 1 95 ? 11.913 7.944 0.232 1.00 92.06 95 SER A O 1
ATOM 757 N N . GLY A 1 96 ? 10.424 9.584 0.552 1.00 91.88 96 GLY A N 1
ATOM 758 C CA . GLY A 1 96 ? 9.265 8.804 0.093 1.00 91.88 96 GLY A CA 1
ATOM 759 C C . GLY A 1 96 ? 8.557 7.971 1.174 1.00 91.88 96 GLY A C 1
ATOM 760 O O . GLY A 1 96 ? 7.755 7.096 0.855 1.00 91.88 96 GLY A O 1
ATOM 761 N N . LYS A 1 97 ? 8.843 8.197 2.469 1.00 93.19 97 LYS A N 1
ATOM 762 C CA . LYS A 1 97 ? 8.211 7.444 3.577 1.00 93.19 97 LYS A CA 1
ATOM 763 C C . LYS A 1 97 ? 6.676 7.530 3.559 1.00 93.19 97 LYS A C 1
ATOM 765 O O . LYS A 1 97 ? 6.007 6.550 3.870 1.00 93.19 97 LYS A O 1
ATOM 770 N N . SER A 1 98 ? 6.114 8.695 3.258 1.00 91.06 98 SER A N 1
ATOM 771 C CA . SER A 1 98 ? 4.657 8.858 3.250 1.00 91.06 98 SER A CA 1
ATOM 772 C C . SER A 1 98 ? 4.042 8.124 2.060 1.00 91.06 98 SER A C 1
ATOM 774 O O . SER A 1 98 ? 3.045 7.427 2.208 1.00 91.06 98 SER A O 1
ATOM 776 N N . GLU A 1 99 ? 4.685 8.217 0.902 1.00 92.88 99 GLU A N 1
ATOM 777 C CA . GLU A 1 99 ? 4.282 7.613 -0.364 1.00 92.88 99 GLU A CA 1
ATOM 778 C C . GLU A 1 99 ? 4.288 6.082 -0.281 1.00 92.88 99 GLU A C 1
ATOM 780 O O . GLU A 1 99 ? 3.345 5.436 -0.742 1.00 92.88 99 GLU A O 1
ATOM 785 N N . ILE A 1 100 ? 5.299 5.488 0.366 1.00 93.50 100 ILE A N 1
ATOM 786 C CA . ILE A 1 100 ? 5.356 4.033 0.551 1.00 93.50 100 ILE A CA 1
ATOM 787 C C . ILE A 1 100 ? 4.281 3.540 1.530 1.00 93.50 100 ILE A C 1
ATOM 789 O O . ILE A 1 100 ? 3.648 2.519 1.272 1.00 93.50 100 ILE A O 1
ATOM 793 N N . ILE A 1 101 ? 4.009 4.281 2.615 1.00 94.25 101 ILE A N 1
ATOM 794 C CA . ILE A 1 101 ? 2.933 3.942 3.561 1.00 94.25 101 ILE A CA 1
ATOM 795 C C . ILE A 1 101 ? 1.572 4.022 2.862 1.00 94.25 101 ILE A C 1
ATOM 797 O O . ILE A 1 101 ? 0.763 3.104 2.987 1.00 94.25 101 ILE A O 1
ATOM 801 N N . GLN A 1 102 ? 1.334 5.080 2.085 1.00 94.62 102 GLN A N 1
ATOM 802 C CA . GLN A 1 102 ? 0.090 5.242 1.336 1.00 94.62 102 GLN A CA 1
ATOM 803 C C . GLN A 1 102 ? -0.098 4.126 0.303 1.00 94.62 102 GLN A C 1
ATOM 805 O O . GLN A 1 102 ? -1.167 3.519 0.240 1.00 94.62 102 GLN A O 1
ATOM 810 N N . SER A 1 103 ? 0.955 3.806 -0.455 1.00 96.06 103 SER A N 1
ATOM 811 C CA . SER A 1 103 ? 0.939 2.713 -1.435 1.00 96.06 103 SER A CA 1
ATOM 812 C C . SER A 1 103 ? 0.652 1.371 -0.767 1.00 96.06 103 SER A C 1
ATOM 814 O O . SER A 1 103 ? -0.134 0.584 -1.283 1.00 96.06 103 SER A O 1
ATOM 816 N N . TYR A 1 104 ? 1.226 1.123 0.413 1.00 96.88 104 TYR A N 1
ATOM 817 C CA . TYR A 1 104 ? 0.976 -0.104 1.161 1.00 96.88 104 TYR A CA 1
ATOM 818 C C . TYR A 1 104 ? -0.483 -0.231 1.621 1.00 96.88 104 TYR A C 1
ATOM 820 O O . TYR A 1 104 ? -1.097 -1.278 1.416 1.00 96.88 104 TYR A O 1
ATOM 828 N N . ILE A 1 105 ? -1.052 0.839 2.190 1.00 96.75 105 ILE A N 1
ATOM 829 C CA . ILE A 1 105 ? -2.457 0.878 2.629 1.00 96.75 105 ILE A CA 1
ATOM 830 C C . ILE A 1 105 ? -3.392 0.602 1.445 1.00 96.75 105 ILE A C 1
ATOM 832 O O . ILE A 1 105 ? -4.260 -0.267 1.539 1.00 96.75 105 ILE A O 1
ATOM 836 N N . LEU A 1 106 ? -3.184 1.281 0.310 1.00 97.06 106 LEU A N 1
ATOM 837 C CA . LEU A 1 106 ? -3.978 1.058 -0.904 1.00 97.06 106 LEU A CA 1
ATOM 838 C C . LEU A 1 106 ? -3.836 -0.372 -1.421 1.00 97.06 106 LEU A C 1
ATOM 840 O O . LEU A 1 106 ? -4.828 -1.008 -1.775 1.00 97.06 106 LEU A O 1
ATOM 844 N N . SER A 1 107 ? -2.613 -0.899 -1.430 1.00 97.88 107 SER A N 1
ATOM 845 C CA . SER A 1 107 ? -2.346 -2.259 -1.877 1.00 97.88 107 SER A CA 1
ATOM 846 C C . SER A 1 107 ? -3.045 -3.309 -1.011 1.00 97.88 107 SER A C 1
ATOM 848 O O . SER A 1 107 ? -3.613 -4.260 -1.547 1.00 97.88 107 SER A O 1
ATOM 850 N N . LEU A 1 108 ? -3.078 -3.134 0.310 1.00 97.94 108 LEU A N 1
ATOM 851 C CA . LEU A 1 108 ? -3.866 -3.994 1.195 1.00 97.94 108 LEU A CA 1
ATOM 852 C C . LEU A 1 108 ? -5.370 -3.874 0.914 1.00 97.94 108 LEU A C 1
ATOM 854 O O . LEU A 1 108 ? -6.040 -4.894 0.769 1.00 97.94 108 LEU A O 1
ATOM 858 N N . ALA A 1 109 ? -5.888 -2.652 0.772 1.00 97.81 109 ALA A N 1
ATOM 859 C CA . ALA A 1 109 ? -7.312 -2.410 0.544 1.00 97.81 109 ALA A CA 1
ATOM 860 C C . ALA A 1 109 ? -7.829 -3.004 -0.780 1.00 97.81 109 ALA A C 1
ATOM 862 O O . ALA A 1 109 ? -8.946 -3.518 -0.851 1.00 97.81 109 ALA A O 1
ATOM 863 N N . ILE A 1 110 ? -7.006 -2.963 -1.831 1.00 97.56 110 ILE A N 1
ATOM 864 C CA . ILE A 1 110 ? -7.320 -3.546 -3.143 1.00 97.56 110 ILE A CA 1
ATOM 865 C C . ILE A 1 110 ? -7.322 -5.072 -3.097 1.00 97.56 110 ILE A C 1
ATOM 867 O O . ILE A 1 110 ? -8.122 -5.702 -3.787 1.00 97.56 110 ILE A O 1
ATOM 871 N N . ASN A 1 111 ? -6.423 -5.679 -2.319 1.00 97.94 111 ASN A N 1
ATOM 872 C CA . ASN A 1 111 ? -6.253 -7.129 -2.328 1.00 97.94 111 ASN A CA 1
ATOM 873 C C . ASN A 1 111 ? -7.115 -7.859 -1.297 1.00 97.94 111 ASN A C 1
ATOM 875 O O . ASN A 1 111 ? -7.429 -9.018 -1.547 1.00 97.94 111 ASN A O 1
ATOM 879 N N . PHE A 1 112 ? -7.527 -7.221 -0.200 1.00 98.25 112 PHE A N 1
ATOM 880 C CA . PHE A 1 112 ? -8.243 -7.890 0.892 1.00 98.25 112 PHE A CA 1
ATOM 881 C C . PHE A 1 112 ? -9.548 -7.190 1.257 1.00 98.25 112 PHE A C 1
ATOM 883 O O . PHE A 1 112 ? -9.629 -5.961 1.253 1.00 98.25 112 PHE A O 1
ATOM 890 N N . HIS A 1 113 ? -10.568 -7.978 1.600 1.00 98.06 113 HIS A N 1
ATOM 891 C CA . HIS A 1 113 ? -11.878 -7.458 1.989 1.00 98.06 113 HIS A CA 1
ATOM 892 C C . HIS A 1 113 ? -11.787 -6.687 3.325 1.00 98.06 113 HIS A C 1
ATOM 894 O O . HIS A 1 113 ? -11.017 -7.092 4.199 1.00 98.06 113 HIS A O 1
ATOM 900 N N . PRO A 1 114 ? -12.619 -5.656 3.583 1.00 97.19 114 PRO A N 1
ATOM 901 C CA . PRO A 1 114 ? -12.662 -4.959 4.882 1.00 97.19 114 PRO A CA 1
ATOM 902 C C . PRO A 1 114 ? -13.052 -5.840 6.086 1.00 97.19 114 PRO A C 1
ATOM 904 O O . PRO A 1 114 ? -12.969 -5.405 7.228 1.00 97.19 114 PRO A O 1
ATOM 907 N N . HIS A 1 115 ? -13.480 -7.086 5.854 1.00 96.00 115 HIS A N 1
ATOM 908 C CA . HIS A 1 115 ? -13.716 -8.067 6.926 1.00 96.00 115 HIS A CA 1
ATOM 909 C C . HIS A 1 115 ? -12.433 -8.789 7.351 1.00 96.00 115 HIS A C 1
ATOM 911 O O . HIS A 1 115 ? -12.412 -9.434 8.393 1.00 96.00 115 HIS A O 1
ATOM 917 N N . GLU A 1 116 ? -11.386 -8.708 6.533 1.00 95.50 116 GLU A N 1
ATOM 918 C CA . GLU A 1 116 ? -10.094 -9.338 6.784 1.00 95.50 116 GLU A CA 1
ATOM 919 C C . GLU A 1 116 ? -9.032 -8.323 7.214 1.00 95.50 116 GLU A C 1
ATOM 921 O O . GLU A 1 116 ? -8.170 -8.640 8.029 1.00 95.50 116 GLU A O 1
ATOM 926 N N . VAL A 1 117 ? -9.086 -7.102 6.671 1.00 96.88 117 VAL A N 1
ATOM 927 C CA . VAL A 1 117 ? -8.137 -6.027 6.980 1.00 96.88 117 VAL A CA 1
ATOM 928 C C . VAL A 1 117 ? -8.893 -4.754 7.333 1.00 96.88 117 VAL A C 1
ATOM 930 O O . VAL A 1 117 ? -9.773 -4.319 6.596 1.00 96.88 117 VAL A O 1
ATOM 933 N N . ALA A 1 118 ? -8.491 -4.123 8.431 1.00 96.81 118 ALA A N 1
ATOM 934 C CA . ALA A 1 118 ? -8.971 -2.816 8.857 1.00 96.81 118 ALA A CA 1
ATOM 935 C C . ALA A 1 118 ? -7.786 -1.907 9.202 1.00 96.81 118 ALA A C 1
ATOM 937 O O . ALA A 1 118 ? -6.737 -2.379 9.647 1.00 96.81 118 ALA A O 1
ATOM 938 N N . PHE A 1 119 ? -7.958 -0.599 9.018 1.00 96.38 119 PHE A N 1
ATOM 939 C CA . PHE A 1 119 ? -6.930 0.399 9.298 1.00 96.38 119 PHE A CA 1
ATOM 940 C C . PHE A 1 119 ? -7.349 1.317 10.442 1.00 96.38 119 PHE A C 1
ATOM 942 O O . PHE A 1 119 ? -8.393 1.968 10.384 1.00 96.38 119 PHE A O 1
ATOM 949 N N . LEU A 1 120 ? -6.480 1.415 11.445 1.00 94.12 120 LEU A N 1
ATOM 950 C CA . LEU A 1 120 ? -6.470 2.493 12.425 1.00 94.12 120 LEU A CA 1
ATOM 951 C C . LEU A 1 120 ? -5.231 3.344 12.151 1.00 94.12 120 LEU A C 1
ATOM 953 O O . LEU A 1 120 ? -4.104 2.876 12.319 1.00 94.12 120 LEU A O 1
ATOM 957 N N . LEU A 1 121 ? -5.434 4.573 11.683 1.00 91.94 121 LEU A N 1
ATOM 958 C CA . LEU A 1 121 ? -4.331 5.456 11.305 1.00 91.94 121 LEU A CA 1
ATOM 959 C C . LEU A 1 121 ? -4.010 6.422 12.440 1.00 91.94 121 LEU A C 1
ATOM 961 O O . LEU A 1 121 ? -4.902 7.087 12.959 1.00 91.94 121 LEU A O 1
ATOM 965 N N . ILE A 1 122 ? -2.730 6.519 12.798 1.00 89.00 122 ILE A N 1
ATOM 966 C CA . ILE A 1 122 ? -2.241 7.418 13.846 1.00 89.00 122 ILE A CA 1
ATOM 967 C C . ILE A 1 122 ? -1.209 8.374 13.238 1.00 89.00 122 ILE A C 1
ATOM 969 O O . ILE A 1 122 ? -0.128 7.941 12.837 1.00 89.00 122 ILE A O 1
ATOM 973 N N . ASP A 1 123 ? -1.532 9.668 13.169 1.00 84.88 123 ASP A N 1
ATOM 974 C CA . ASP A 1 123 ? -0.653 10.720 12.640 1.00 84.88 123 ASP A CA 1
ATOM 975 C C . ASP A 1 123 ? -0.298 11.754 13.721 1.00 84.88 123 ASP A C 1
ATOM 977 O O . ASP A 1 123 ? -1.105 12.591 14.136 1.00 84.88 123 ASP A O 1
ATOM 981 N N . TYR A 1 124 ? 0.961 11.713 14.158 1.00 74.31 124 TYR A N 1
ATOM 982 C CA . TYR A 1 124 ? 1.486 12.558 15.230 1.00 74.31 124 TYR A CA 1
ATOM 983 C C . TYR A 1 124 ? 1.728 14.017 14.838 1.00 74.31 124 TYR A C 1
ATOM 985 O O . TYR A 1 124 ? 1.753 14.869 15.718 1.00 74.31 124 TYR A O 1
ATOM 993 N N . LYS A 1 125 ? 1.953 14.333 13.557 1.00 68.31 125 LYS A N 1
ATOM 994 C CA . LYS A 1 125 ? 2.379 15.687 13.143 1.00 68.31 125 LYS A CA 1
ATOM 995 C C . LYS A 1 125 ? 1.253 16.511 12.517 1.00 68.31 125 LYS A C 1
ATOM 997 O O . LYS A 1 125 ? 1.531 17.496 11.839 1.00 68.31 125 LYS A O 1
ATOM 1002 N N . GLY A 1 126 ? -0.001 16.104 12.732 1.00 62.41 126 GLY A N 1
ATOM 1003 C CA . GLY A 1 126 ? -1.173 16.782 12.170 1.00 62.41 126 GLY A CA 1
ATOM 1004 C C . GLY A 1 126 ? -1.231 16.700 10.640 1.00 62.41 126 GLY A C 1
ATOM 1005 O O . GLY A 1 126 ? -1.783 17.585 9.988 1.00 62.41 126 GLY A O 1
ATOM 1006 N N . GLY A 1 127 ? -0.615 15.669 10.053 1.00 60.31 127 GLY A N 1
ATOM 1007 C CA . GLY A 1 127 ? -0.483 15.506 8.612 1.00 60.31 127 GLY A CA 1
ATOM 1008 C C . GLY A 1 127 ? -1.769 15.000 7.966 1.00 60.31 127 GLY A C 1
ATOM 1009 O O . GLY A 1 127 ? -2.401 14.049 8.412 1.00 60.31 127 GLY A O 1
ATOM 1010 N N . GLY A 1 128 ? -2.160 15.606 6.847 1.00 72.94 128 GLY A N 1
ATOM 1011 C CA . GLY A 1 128 ? -3.344 15.212 6.077 1.00 72.94 128 GLY A CA 1
ATOM 1012 C C . GLY A 1 128 ? -3.290 13.808 5.456 1.00 72.94 128 GLY A C 1
ATOM 1013 O O . GLY A 1 128 ? -4.147 13.504 4.634 1.00 72.94 128 GLY A O 1
ATOM 1014 N N . MET A 1 129 ? -2.320 12.955 5.814 1.00 80.38 129 MET A N 1
ATOM 1015 C CA . MET A 1 129 ? -2.176 11.615 5.244 1.00 80.38 129 MET A CA 1
ATOM 1016 C C . MET A 1 129 ? -3.401 10.752 5.544 1.00 80.38 129 MET A C 1
ATOM 1018 O O . MET A 1 129 ? -3.923 10.103 4.646 1.00 80.38 129 MET A O 1
ATOM 1022 N N . ALA A 1 130 ? -3.893 10.765 6.784 1.00 82.31 130 ALA A N 1
ATOM 1023 C CA . ALA A 1 130 ? -5.057 9.960 7.143 1.00 82.31 130 ALA A CA 1
ATOM 1024 C C . ALA A 1 130 ? -6.339 10.426 6.426 1.00 82.31 130 ALA A C 1
ATOM 1026 O O . ALA A 1 130 ? -7.158 9.602 6.024 1.00 82.31 130 ALA A O 1
ATOM 1027 N N . ASN A 1 131 ? -6.465 11.732 6.156 1.00 84.69 131 ASN A N 1
ATOM 1028 C CA . ASN A 1 131 ? -7.597 12.295 5.413 1.00 84.69 131 ASN A CA 1
ATOM 1029 C C . ASN A 1 131 ? -7.688 11.783 3.967 1.00 84.69 131 ASN A C 1
ATOM 1031 O O . ASN A 1 131 ? -8.779 11.804 3.398 1.00 84.69 131 ASN A O 1
ATOM 1035 N N . LEU A 1 132 ? -6.585 11.298 3.382 1.00 89.06 132 LEU A N 1
ATOM 1036 C CA . LEU A 1 132 ? -6.587 10.673 2.053 1.00 89.06 132 LEU A CA 1
ATOM 1037 C C . LEU A 1 132 ? -7.412 9.379 2.019 1.00 89.06 132 LEU A C 1
ATOM 1039 O O . LEU A 1 132 ? -7.880 8.982 0.956 1.00 89.06 132 LEU A O 1
ATOM 1043 N N . PHE A 1 133 ? -7.608 8.738 3.174 1.00 92.44 133 PHE A N 1
ATOM 1044 C CA . PHE A 1 133 ? -8.284 7.446 3.304 1.00 92.44 133 PHE A CA 1
ATOM 1045 C C . PHE A 1 133 ? -9.669 7.546 3.940 1.00 92.44 133 PHE A C 1
ATOM 1047 O O . PHE A 1 133 ? -10.276 6.516 4.213 1.00 92.44 133 PHE A O 1
ATOM 1054 N N . LYS A 1 134 ? -10.185 8.758 4.179 1.00 90.62 134 LYS A N 1
ATOM 1055 C CA . LYS A 1 134 ? -11.434 8.977 4.931 1.00 90.62 134 LYS A CA 1
ATOM 1056 C C . LYS A 1 134 ? -12.651 8.235 4.354 1.00 90.62 134 LYS A C 1
ATOM 1058 O O . LYS A 1 134 ? -13.548 7.875 5.103 1.00 90.62 134 LYS A O 1
ATOM 1063 N N . ASP A 1 135 ? -12.664 8.024 3.038 1.00 93.00 135 ASP A N 1
ATOM 1064 C CA . ASP A 1 135 ? -13.763 7.382 2.309 1.00 93.00 135 ASP A CA 1
ATOM 1065 C C . ASP A 1 135 ? -13.498 5.880 2.066 1.00 93.00 135 ASP A C 1
ATOM 1067 O O . ASP A 1 135 ? -14.282 5.197 1.406 1.00 93.00 135 ASP A O 1
ATOM 1071 N N . LEU A 1 136 ? -12.382 5.347 2.579 1.00 95.81 136 LEU A N 1
ATOM 1072 C CA . LEU A 1 136 ? -12.025 3.942 2.441 1.00 95.81 136 LEU A CA 1
ATOM 1073 C C . LEU A 1 136 ? -12.818 3.098 3.443 1.00 95.81 136 LEU A C 1
ATOM 1075 O O . LEU A 1 136 ? -12.713 3.294 4.649 1.00 95.81 136 LEU A O 1
ATOM 1079 N N . VAL A 1 137 ? -13.546 2.094 2.954 1.00 96.19 137 VAL A N 1
ATOM 1080 C CA . VAL A 1 137 ? -14.381 1.210 3.793 1.00 96.19 137 VAL A CA 1
ATOM 1081 C C . VAL A 1 137 ? -13.591 0.381 4.815 1.00 96.19 137 VAL A C 1
ATOM 1083 O O . VAL A 1 137 ? -14.169 -0.122 5.773 1.00 96.19 137 VAL A O 1
ATOM 1086 N N . HIS A 1 138 ? -12.276 0.240 4.628 1.00 97.69 138 HIS A N 1
ATOM 1087 C CA . HIS A 1 138 ? -11.365 -0.417 5.571 1.00 97.69 138 HIS A CA 1
ATOM 1088 C C . HIS A 1 138 ? -10.961 0.479 6.748 1.00 97.69 138 HIS A C 1
ATOM 1090 O O . HIS A 1 138 ? -10.416 -0.022 7.731 1.00 97.69 138 HIS A O 1
ATOM 1096 N N . LEU A 1 139 ? -11.152 1.799 6.654 1.00 96.00 139 LEU A N 1
ATOM 1097 C CA . LEU A 1 139 ? -10.736 2.736 7.693 1.00 96.00 139 LEU A CA 1
ATOM 1098 C C . LEU A 1 139 ? -11.739 2.710 8.854 1.00 96.00 139 LEU A C 1
ATOM 1100 O O . LEU A 1 139 ? -12.872 3.162 8.715 1.00 96.00 139 LEU A O 1
ATOM 1104 N N . VAL A 1 140 ? -11.305 2.223 10.019 1.00 94.88 140 VAL A N 1
ATOM 1105 C CA . VAL A 1 140 ? -12.152 2.160 11.228 1.00 94.88 140 VAL A CA 1
ATOM 1106 C C . VAL A 1 140 ? -11.984 3.373 12.138 1.00 94.88 140 VAL A C 1
ATOM 1108 O O . VAL A 1 140 ? -12.849 3.658 12.961 1.00 94.88 140 VAL A O 1
ATOM 1111 N N . GLY A 1 141 ? -10.880 4.105 11.995 1.00 89.62 141 GLY A N 1
ATOM 1112 C CA . GLY A 1 141 ? -10.612 5.285 12.800 1.00 89.62 141 GLY A CA 1
ATOM 1113 C C . GLY A 1 141 ? -9.337 6.001 12.388 1.00 89.62 141 GLY A C 1
ATOM 1114 O O . GLY A 1 141 ? -8.422 5.42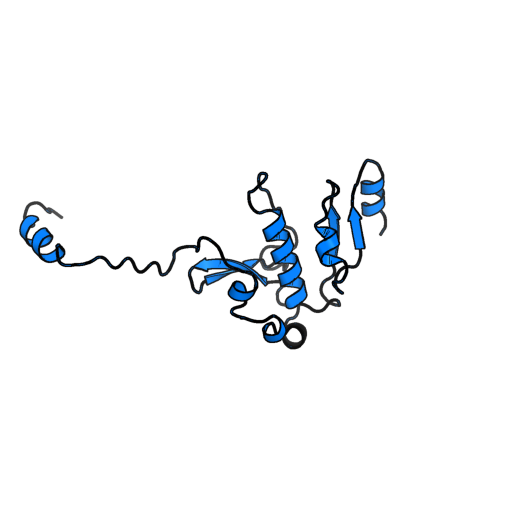4 11.797 1.00 89.62 141 GLY A O 1
ATOM 1115 N N . THR A 1 142 ? -9.280 7.285 12.717 1.00 88.44 142 THR A N 1
ATOM 1116 C CA . THR A 1 142 ? -8.087 8.113 12.571 1.00 88.44 142 THR A CA 1
ATOM 1117 C C . THR A 1 142 ? -7.848 8.864 13.868 1.00 88.44 142 THR A C 1
ATOM 1119 O O . THR A 1 142 ? -8.770 9.449 14.432 1.00 88.44 142 THR A O 1
ATOM 1122 N N . ILE A 1 143 ? -6.599 8.868 14.312 1.00 86.19 143 ILE A N 1
ATOM 1123 C CA . ILE A 1 143 ? -6.128 9.621 15.463 1.00 86.19 143 ILE A CA 1
ATOM 1124 C C . ILE A 1 143 ? -5.055 10.579 14.948 1.00 86.19 143 ILE A C 1
ATOM 1126 O O . ILE A 1 143 ? -4.003 10.153 14.477 1.00 86.19 143 ILE A O 1
ATOM 1130 N N . THR A 1 144 ? -5.324 11.877 15.002 1.00 80.81 144 THR A N 1
ATOM 1131 C CA . THR A 1 144 ? -4.396 12.915 14.534 1.00 80.81 144 THR A CA 1
ATOM 1132 C C . THR A 1 144 ? -4.060 13.891 15.642 1.00 80.81 144 THR A C 1
ATOM 1134 O O . THR A 1 144 ? -4.839 14.039 16.576 1.00 80.81 144 THR A O 1
ATOM 1137 N N . ASN A 1 145 ? -2.968 14.636 15.464 1.00 69.00 145 ASN A N 1
ATOM 1138 C CA . ASN A 1 145 ? -2.612 15.768 16.323 1.00 69.00 145 ASN A CA 1
ATOM 1139 C C . ASN A 1 145 ? -2.480 15.367 17.799 1.00 69.00 145 ASN A C 1
ATOM 1141 O O . ASN A 1 145 ? -2.973 16.047 18.693 1.00 69.00 145 ASN A O 1
ATOM 1145 N N . LEU A 1 146 ? -1.832 14.222 18.022 1.00 64.75 146 LEU A N 1
ATOM 1146 C CA . LEU A 1 146 ? -1.578 13.673 19.344 1.00 64.75 146 LEU A CA 1
ATOM 1147 C C . LEU A 1 146 ? -0.574 14.543 20.110 1.00 64.75 146 LEU A C 1
ATOM 1149 O O . LEU A 1 146 ? 0.628 14.269 20.120 1.00 64.75 146 LEU A O 1
ATOM 1153 N N . GLU A 1 147 ? -1.078 15.583 20.765 1.00 57.66 147 GLU A N 1
ATOM 1154 C CA . GLU A 1 147 ? -0.355 16.341 21.780 1.00 57.66 147 GLU A CA 1
ATOM 1155 C C . GLU A 1 147 ? -0.731 15.798 23.176 1.00 57.66 147 GLU A C 1
ATOM 1157 O O . GLU A 1 147 ? -1.885 15.839 23.594 1.00 57.66 147 GLU A O 1
ATOM 1162 N N . GLY A 1 148 ? 0.240 15.267 23.928 1.00 61.47 148 GLY A N 1
ATOM 1163 C CA . GLY A 1 148 ? 0.041 14.851 25.327 1.00 61.47 148 GLY A CA 1
ATOM 1164 C C . GLY A 1 148 ? -0.757 13.548 25.549 1.00 61.47 148 GLY A C 1
ATOM 1165 O O . GLY A 1 148 ? -0.601 12.570 24.817 1.00 61.47 148 GLY A O 1
ATOM 1166 N N . ASP A 1 149 ? -1.578 13.519 26.610 1.00 59.09 149 ASP A N 1
ATOM 1167 C CA . ASP A 1 149 ? -2.282 12.336 27.157 1.00 59.09 149 ASP A CA 1
ATOM 1168 C C . ASP A 1 149 ? -3.280 11.657 26.194 1.00 59.09 149 ASP A C 1
ATOM 1170 O O . ASP A 1 149 ? -3.711 10.528 26.446 1.00 59.09 149 ASP A O 1
ATOM 1174 N N . GLU A 1 150 ? -3.657 12.305 25.088 1.00 59.00 150 GLU A N 1
ATOM 1175 C CA . GLU A 1 150 ? -4.572 11.740 24.085 1.00 59.00 150 GLU A CA 1
ATOM 1176 C C . GLU A 1 150 ? -3.986 10.506 23.389 1.00 59.00 150 GLU A C 1
ATOM 1178 O O . GLU A 1 150 ? -4.719 9.559 23.101 1.00 59.00 150 GLU A O 1
ATOM 1183 N N . ALA A 1 151 ? -2.660 10.460 23.207 1.00 59.62 151 ALA A N 1
ATOM 1184 C CA . ALA A 1 151 ? -1.981 9.312 22.608 1.00 59.62 151 ALA A CA 1
ATOM 1185 C C . ALA A 1 151 ? -2.102 8.066 23.491 1.00 59.62 151 ALA A C 1
ATOM 1187 O O . ALA A 1 151 ? -2.373 6.973 23.000 1.00 59.62 151 ALA A O 1
ATOM 1188 N N . MET A 1 152 ? -1.941 8.238 24.808 1.00 61.47 152 MET A N 1
ATOM 1189 C CA . MET A 1 152 ? -2.092 7.139 25.757 1.00 61.47 152 MET A CA 1
ATOM 1190 C C . MET A 1 152 ? -3.540 6.675 25.844 1.00 61.47 152 MET A C 1
ATOM 1192 O O . MET A 1 152 ? -3.761 5.473 25.827 1.00 61.47 152 MET A O 1
ATOM 1196 N N . ARG A 1 153 ? -4.523 7.588 25.859 1.00 61.53 153 ARG A N 1
ATOM 1197 C CA . ARG A 1 153 ? -5.948 7.206 25.872 1.00 61.53 153 ARG A CA 1
ATOM 1198 C C . ARG A 1 153 ? -6.366 6.447 24.618 1.00 61.53 153 ARG A C 1
ATOM 1200 O O . ARG A 1 153 ? -7.129 5.496 24.728 1.00 61.53 153 ARG A O 1
ATOM 1207 N N . ALA A 1 154 ? -5.854 6.835 23.451 1.00 61.91 154 ALA A N 1
ATOM 1208 C CA . ALA A 1 154 ? -6.073 6.096 22.214 1.00 61.91 154 ALA A CA 1
ATOM 1209 C C . ALA A 1 154 ? -5.498 4.669 22.264 1.00 61.91 154 ALA A C 1
ATOM 1211 O O . ALA A 1 154 ? -6.083 3.755 21.694 1.00 61.91 154 ALA A O 1
ATOM 1212 N N . LEU A 1 155 ? -4.372 4.471 22.959 1.00 64.38 155 LEU A N 1
ATOM 1213 C CA . LEU A 1 155 ? -3.732 3.162 23.111 1.00 64.38 155 LEU A CA 1
ATOM 1214 C C . LEU A 1 155 ? -4.411 2.267 24.164 1.00 64.38 155 LEU A C 1
ATOM 1216 O O . LEU A 1 155 ? -4.349 1.047 24.034 1.00 64.38 155 LEU A O 1
ATOM 1220 N N . THR A 1 156 ? -5.044 2.838 25.197 1.00 63.25 156 THR A N 1
ATOM 1221 C CA . THR A 1 156 ? -5.768 2.082 26.243 1.00 63.25 156 THR A CA 1
ATOM 1222 C C . THR A 1 156 ? -7.267 1.929 26.005 1.00 63.25 156 THR A C 1
ATOM 1224 O O . THR A 1 156 ? -7.905 1.188 26.748 1.00 63.25 156 THR A O 1
ATOM 1227 N N . ALA A 1 157 ? -7.845 2.591 25.003 1.00 57.41 157 ALA A N 1
ATOM 1228 C CA . ALA A 1 157 ? -9.237 2.395 24.609 1.00 57.41 157 ALA A CA 1
ATOM 1229 C C . ALA A 1 157 ? -9.393 1.102 23.784 1.00 57.41 157 ALA A C 1
ATOM 1231 O O . ALA A 1 157 ? -9.630 1.151 22.581 1.00 57.41 157 ALA A O 1
ATOM 1232 N N . ASN A 1 158 ? -9.225 -0.046 24.442 1.00 40.56 158 ASN A N 1
ATOM 1233 C CA . ASN A 1 158 ? -9.648 -1.370 23.981 1.00 40.56 158 ASN A CA 1
ATOM 1234 C C . ASN A 1 158 ? -10.326 -2.101 25.139 1.00 40.56 158 ASN A C 1
ATOM 1236 O O . ASN A 1 158 ? -9.684 -2.218 26.207 1.00 40.56 158 ASN A O 1
#

Sequence (158 aa):
ENIDNVNKEYIARRLANLIHVEHLKNAIPDSITFLEMYNVKEVDQLDVVNRWRQNETYKTMAVPLGVRGKDDILSLNLHEKAHGPHGLVAGTTGSGKSEIIQSYILSLAINFHPHEVAFLLIDYKGGGMANLFKDLVHLVGTITNLEGDEAMRALTAN

Foldseek 3Di:
DDCVPPPPVVVCVVCVPDDPPPPPQFAFDPDDDLQVLVVHDDPVVLVLVVLQVPDDLQVWQWFFQGARGPPRTDTDTCHCVPPHVDDDDDDDPPPCSLVSVLSSVVRSLSRHDLVRAADEAEEQPQDCSVVVCPVRPRYPYYHYNDDPPVVVVVVPPD

InterPro domains:
  IPR002543 FtsK domain [PF01580] (56-155)
  IPR002543 FtsK domain [PS50901] (71-158)
  IPR027417 P-loop containing nucleoside triphosphate hydrolase [G3DSA:3.40.50.300] (30-158)
  IPR027417 P-loop containing nucleoside triphosphate hydrolase [SSF52540] (49-139)
  IPR050206 FtsK/SpoIIIE/SftA cell division and DNA translocation [PTHR22683] (23-156)

Radius of gyration: 23.59 Å; chains: 1; bounding box: 66×36×61 Å

pLDDT: mean 86.33, std 13.54, range [40.56, 98.25]

Organism: NCBI:txid158836